Protein AF-A0A925IM55-F1 (afdb_monomer)

Secondary structure (DSSP, 8-state):
--------SHHHHHHHHHHHHHHHHHHHHHHTTS---HHHHHHHHHHHHHHHHHHHHHHHHHHHHHHH-TTS-HHHHHHHHHHHHHHHHHHHHHHHHHHT-

Mean predicted aligned error: 6.95 Å

Radius of gyration: 16.8 Å; Cα contacts (8 Å, |Δi|>4): 124; chains: 1; bounding box: 53×30×42 Å

Solvent-accessible surface area (backbone atoms only — not comparable to full-atom values): 5071 Å² total; per-residue (Å²): 132,84,79,77,75,61,69,47,58,36,5,50,50,4,33,52,32,20,53,51,16,52,52,26,50,52,45,33,57,50,55,74,73,53,97,65,56,72,69,57,44,53,49,53,42,51,54,24,47,53,49,21,68,53,26,36,60,48,7,39,52,30,5,51,54,8,48,71,38,87,56,26,39,45,64,46,4,48,50,11,31,51,66,35,49,54,60,50,50,52,51,51,52,52,54,57,56,61,76,75,107

Sequence (101 aa):
MDTNIKRTYFGFAALLTGIISDVFIGANIGVSYLEITPALFSQLNVWTAQIYCISTPLAFILGILGFVRQDDSKILSSIAIVLVAIPFTILLIQLASSFLR

Foldseek 3Di:
DPPLPLDADLLVLLLVLLVQLVVLVVQLVVLVVDPDDPVVSVVSNVVSVVSNVVSLVSSLVSLVVQCPDPSHDVVSSVCSNVSSVVVVVVVVVVVVVVVVD

pLDDT: mean 81.83, std 10.45, range [35.28, 91.94]

Structure (mmCIF, N/CA/C/O backbone):
data_AF-A0A925IM55-F1
#
_entry.id   AF-A0A925IM55-F1
#
loop_
_atom_site.group_PDB
_atom_site.id
_atom_site.type_symbol
_atom_site.label_atom_id
_atom_site.label_alt_id
_atom_site.label_comp_id
_atom_site.label_asym_id
_atom_site.label_entity_id
_atom_site.label_seq_id
_atom_site.pdbx_PDB_ins_code
_atom_site.Cartn_x
_atom_site.Cartn_y
_atom_site.Cartn_z
_atom_site.occupancy
_atom_site.B_iso_or_equiv
_atom_site.auth_seq_id
_atom_site.auth_comp_id
_atom_site.auth_asym_id
_atom_site.auth_atom_id
_atom_site.pdbx_PDB_model_num
ATOM 1 N N . MET A 1 1 ? -36.190 9.831 14.680 1.00 40.84 1 MET A N 1
ATOM 2 C CA . MET A 1 1 ? -35.048 8.935 14.405 1.00 40.84 1 MET A CA 1
ATOM 3 C C . MET A 1 1 ? -33.839 9.829 14.230 1.00 40.84 1 MET A C 1
ATOM 5 O O . MET A 1 1 ? -33.661 10.375 13.151 1.00 40.84 1 MET A O 1
ATOM 9 N N . ASP A 1 2 ? -33.078 10.056 15.299 1.00 35.28 2 ASP A N 1
ATOM 10 C CA . ASP A 1 2 ? -31.777 10.713 15.178 1.00 35.28 2 ASP A CA 1
ATOM 11 C C . ASP A 1 2 ? -30.850 9.754 14.439 1.00 35.28 2 ASP A C 1
ATOM 13 O O . ASP A 1 2 ? -30.331 8.792 15.008 1.00 35.28 2 ASP A O 1
ATOM 17 N N . THR A 1 3 ? -30.665 9.978 13.140 1.00 47.94 3 THR A N 1
ATOM 18 C CA . THR A 1 3 ? -29.532 9.406 12.419 1.00 47.94 3 THR A CA 1
ATOM 19 C C . THR A 1 3 ? -28.299 10.122 12.944 1.00 47.94 3 THR A C 1
ATOM 21 O O . THR A 1 3 ? -27.876 11.144 12.407 1.00 47.94 3 THR A O 1
ATOM 24 N N . ASN A 1 4 ? -27.768 9.628 14.057 1.00 48.69 4 ASN A N 1
ATOM 25 C CA . ASN A 1 4 ? -26.510 10.078 14.623 1.00 48.69 4 ASN A CA 1
ATOM 26 C C . ASN A 1 4 ? -25.410 9.630 13.646 1.00 48.69 4 ASN A C 1
ATOM 28 O O . ASN A 1 4 ? -24.855 8.536 13.765 1.00 48.69 4 ASN A O 1
ATOM 32 N N . ILE A 1 5 ? -25.206 10.410 12.576 1.00 58.00 5 ILE A N 1
ATOM 33 C CA . ILE A 1 5 ? -24.196 10.151 11.550 1.00 58.00 5 ILE A CA 1
ATOM 34 C C . ILE A 1 5 ? -22.849 10.338 12.240 1.00 58.00 5 ILE A C 1
ATOM 36 O O . ILE A 1 5 ? -22.333 11.450 12.357 1.00 58.00 5 ILE A O 1
ATOM 40 N N . LYS A 1 6 ? -22.300 9.232 12.742 1.00 59.47 6 LYS A N 1
ATOM 41 C CA . LYS A 1 6 ? -20.945 9.167 13.274 1.00 59.47 6 LYS A CA 1
ATOM 42 C C . LYS A 1 6 ? -19.980 9.669 12.206 1.00 59.47 6 LYS A C 1
ATOM 44 O O . LYS A 1 6 ? -19.847 9.073 11.134 1.00 59.47 6 LYS A O 1
ATOM 49 N N . ARG A 1 7 ? -19.351 10.813 12.472 1.00 65.00 7 ARG A N 1
ATOM 50 C CA . ARG A 1 7 ? -18.389 11.422 11.556 1.00 65.00 7 ARG A CA 1
ATOM 51 C C . ARG A 1 7 ? -17.166 10.512 11.460 1.00 65.00 7 ARG A C 1
ATOM 53 O O . ARG A 1 7 ? -16.400 10.386 12.406 1.00 65.00 7 ARG A O 1
ATOM 60 N N . THR A 1 8 ? -17.007 9.879 10.305 1.00 71.25 8 THR A N 1
ATOM 61 C CA . THR A 1 8 ? -15.924 8.933 10.029 1.00 71.25 8 THR A CA 1
ATOM 62 C C . THR A 1 8 ? -14.778 9.677 9.349 1.00 71.25 8 THR A C 1
ATOM 64 O O . THR A 1 8 ? -14.819 9.886 8.139 1.00 71.25 8 THR A O 1
ATOM 67 N N . TYR A 1 9 ? -13.774 10.110 10.111 1.00 80.38 9 TYR A N 1
ATOM 68 C CA . TYR A 1 9 ? -12.636 10.853 9.557 1.00 80.38 9 TYR A CA 1
ATOM 69 C C . TYR A 1 9 ? -11.435 9.939 9.326 1.00 80.38 9 TYR A C 1
ATOM 71 O O . TYR A 1 9 ? -10.869 9.925 8.236 1.00 80.38 9 TYR A O 1
ATOM 79 N N . PHE A 1 10 ? -11.074 9.136 10.326 1.00 84.06 10 PHE A N 1
ATOM 80 C CA . PHE A 1 10 ? -9.905 8.267 10.278 1.00 84.06 10 PHE A CA 1
ATOM 81 C C . PHE A 1 10 ? -10.183 7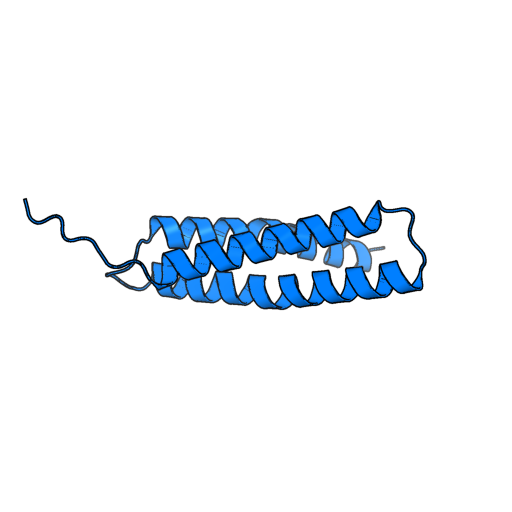.016 9.463 1.00 84.06 10 PHE A C 1
ATOM 83 O O . PHE A 1 10 ? -9.348 6.664 8.640 1.00 84.06 10 PHE A O 1
ATOM 90 N N . GLY A 1 11 ? -11.361 6.396 9.599 1.00 79.75 11 GLY A N 1
ATOM 91 C CA . GLY A 1 11 ? -11.712 5.227 8.790 1.00 79.75 11 GLY A CA 1
ATOM 92 C C . GLY A 1 11 ? -11.764 5.542 7.292 1.00 79.75 11 GLY A C 1
ATOM 93 O O . GLY A 1 11 ? -11.299 4.753 6.473 1.00 79.75 11 GLY A O 1
ATOM 94 N N . PHE A 1 12 ? -12.273 6.722 6.925 1.00 85.00 12 PHE A N 1
ATOM 95 C CA . PHE A 1 12 ? -12.314 7.166 5.530 1.00 85.00 12 PHE A CA 1
ATOM 96 C C . PHE A 1 12 ? -10.926 7.557 5.006 1.00 85.00 12 PHE A C 1
ATOM 98 O O . PHE A 1 12 ? -10.554 7.145 3.909 1.00 85.00 12 PHE A O 1
ATOM 105 N N . ALA A 1 13 ? -10.134 8.291 5.797 1.00 86.94 13 ALA A N 1
ATOM 106 C CA . ALA A 1 13 ? -8.755 8.616 5.438 1.00 86.94 13 ALA A CA 1
ATOM 107 C C . ALA A 1 13 ? -7.901 7.349 5.278 1.00 86.94 13 ALA A C 1
ATOM 109 O O . ALA A 1 13 ? -7.199 7.215 4.283 1.00 86.94 13 ALA A O 1
ATOM 110 N N . ALA A 1 14 ? -8.026 6.390 6.199 1.00 87.44 14 ALA A N 1
ATOM 111 C CA . ALA A 1 14 ? -7.354 5.098 6.130 1.00 87.44 14 ALA A CA 1
ATOM 112 C C . ALA A 1 14 ? -7.712 4.345 4.847 1.00 87.44 14 ALA A C 1
ATOM 114 O O . ALA A 1 14 ? -6.821 3.841 4.168 1.00 87.44 14 ALA A O 1
ATOM 115 N N . LEU A 1 15 ? -9.000 4.306 4.490 1.00 87.62 15 LEU A N 1
ATOM 116 C CA . LEU A 1 15 ? -9.456 3.644 3.272 1.00 87.62 15 LEU A CA 1
ATOM 117 C C . LEU A 1 15 ? -8.881 4.315 2.020 1.00 87.62 15 LEU A C 1
ATOM 119 O O . LEU A 1 15 ? -8.359 3.625 1.151 1.00 87.62 15 LEU A O 1
ATOM 123 N N . LEU A 1 16 ? -8.934 5.648 1.936 1.00 90.94 16 LEU A N 1
ATOM 124 C CA . LEU A 1 16 ? -8.369 6.387 0.805 1.00 90.94 16 LEU A CA 1
ATOM 125 C C . LEU A 1 16 ? -6.862 6.166 0.678 1.00 90.94 16 LEU A C 1
ATOM 127 O O . LEU A 1 16 ? -6.373 5.876 -0.411 1.00 90.94 16 LEU A O 1
ATOM 131 N N . THR A 1 17 ? -6.122 6.277 1.781 1.00 88.62 17 THR A N 1
ATOM 132 C CA . THR A 1 17 ? -4.676 6.037 1.782 1.00 88.62 17 THR A CA 1
ATOM 133 C C . THR A 1 17 ? -4.354 4.583 1.426 1.00 88.62 17 THR A C 1
ATOM 135 O O . THR A 1 17 ? -3.395 4.345 0.697 1.00 88.62 17 THR A O 1
ATOM 138 N N . GLY A 1 18 ? -5.174 3.623 1.864 1.00 87.12 18 GLY A N 1
ATOM 139 C CA . GLY A 1 18 ? -5.039 2.215 1.495 1.00 87.12 18 GLY A CA 1
ATOM 140 C C . GLY A 1 18 ? -5.253 1.975 0.000 1.00 87.12 18 GLY A C 1
ATOM 141 O O . GLY A 1 18 ? -4.419 1.344 -0.639 1.00 87.12 18 GLY A O 1
ATOM 142 N N . ILE A 1 19 ? -6.304 2.553 -0.590 1.00 90.44 19 ILE A N 1
ATOM 143 C CA . ILE A 1 19 ? -6.554 2.463 -2.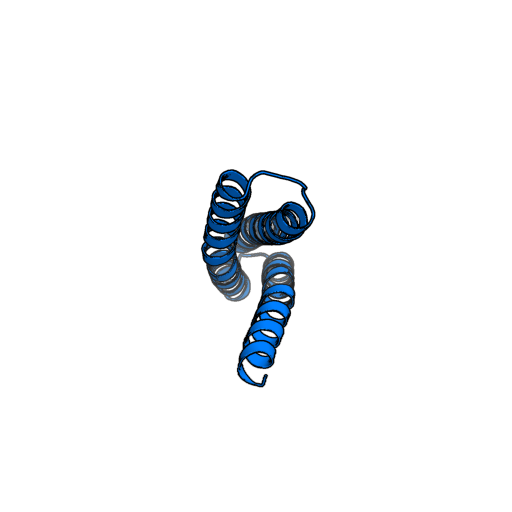038 1.00 90.44 19 ILE A CA 1
ATOM 144 C C . ILE A 1 19 ? -5.390 3.073 -2.826 1.00 90.44 19 ILE A C 1
ATOM 146 O O . ILE A 1 19 ? -4.943 2.491 -3.810 1.00 90.44 19 ILE A O 1
ATOM 150 N N . ILE A 1 20 ? -4.874 4.228 -2.391 1.00 89.94 20 ILE A N 1
ATOM 151 C CA . ILE A 1 20 ? -3.696 4.849 -3.012 1.00 89.94 20 ILE A CA 1
ATOM 152 C C . ILE A 1 20 ? -2.507 3.885 -2.949 1.00 89.94 20 ILE A C 1
ATOM 154 O O . ILE A 1 20 ? -1.875 3.642 -3.974 1.00 89.94 20 ILE A O 1
ATOM 158 N N . SER A 1 21 ? -2.233 3.302 -1.782 1.00 87.94 21 SER A N 1
ATOM 159 C CA . SER A 1 21 ? -1.165 2.315 -1.610 1.00 87.94 21 SER A CA 1
ATOM 160 C C . SER A 1 21 ? -1.288 1.163 -2.611 1.00 87.94 21 SER A C 1
ATOM 162 O O . SER A 1 21 ? -0.336 0.886 -3.338 1.00 87.94 21 SER A O 1
ATOM 164 N N . ASP A 1 22 ? -2.461 0.540 -2.711 1.00 86.00 22 ASP A N 1
ATOM 165 C CA . ASP A 1 22 ? -2.695 -0.593 -3.614 1.00 86.00 22 ASP A CA 1
ATOM 166 C C . ASP A 1 22 ? -2.540 -0.223 -5.090 1.00 86.00 22 ASP A C 1
ATOM 168 O O . ASP A 1 22 ? -1.949 -0.980 -5.861 1.00 86.00 22 ASP A O 1
ATOM 172 N N . VAL A 1 23 ? -3.010 0.963 -5.490 1.00 90.31 23 VAL A N 1
ATOM 173 C CA . VAL A 1 23 ? -2.814 1.473 -6.854 1.00 90.31 23 VAL A CA 1
ATOM 174 C C . VAL A 1 23 ? -1.326 1.601 -7.171 1.00 90.31 23 VAL A C 1
ATOM 176 O O . VAL A 1 23 ? -0.901 1.214 -8.258 1.00 90.31 23 VAL A O 1
ATOM 179 N N . PHE A 1 24 ? -0.517 2.096 -6.232 1.00 87.81 24 PHE A N 1
ATOM 180 C CA . PHE A 1 24 ? 0.924 2.240 -6.439 1.00 87.81 24 PHE A CA 1
ATOM 181 C C . PHE A 1 24 ? 1.680 0.908 -6.402 1.00 87.81 24 PHE A C 1
ATOM 183 O O . PHE A 1 24 ? 2.64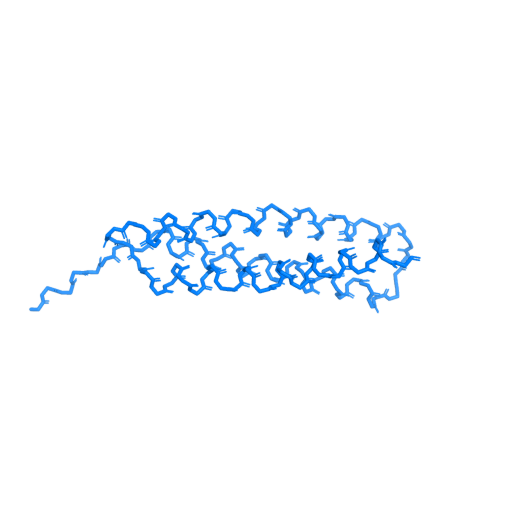4 0.757 -7.151 1.00 87.81 24 PHE A O 1
ATOM 190 N N . ILE A 1 25 ? 1.221 -0.080 -5.628 1.00 85.50 25 ILE A N 1
ATOM 191 C CA . ILE A 1 25 ? 1.729 -1.460 -5.706 1.00 85.50 25 ILE A CA 1
ATOM 192 C C . ILE A 1 25 ? 1.419 -2.052 -7.087 1.00 85.50 25 ILE A C 1
ATOM 194 O O . ILE A 1 25 ? 2.311 -2.564 -7.761 1.00 85.50 25 ILE A O 1
ATOM 198 N N . GLY A 1 26 ? 0.172 -1.928 -7.550 1.00 85.00 26 GLY A N 1
ATOM 199 C CA . GLY A 1 26 ? -0.239 -2.381 -8.879 1.00 85.00 26 GLY A CA 1
ATOM 200 C C . GLY A 1 26 ? 0.536 -1.686 -10.000 1.00 85.00 26 GLY A C 1
ATOM 201 O O . GLY A 1 26 ? 0.964 -2.340 -10.949 1.00 85.00 26 GLY A O 1
ATOM 202 N N . ALA A 1 27 ? 0.788 -0.381 -9.869 1.00 86.19 27 ALA A N 1
ATOM 203 C CA . ALA A 1 27 ? 1.605 0.379 -10.809 1.00 86.19 27 ALA A CA 1
ATOM 204 C C . ALA A 1 27 ? 3.068 -0.083 -10.806 1.00 86.19 27 ALA A C 1
ATOM 206 O O . ALA A 1 27 ? 3.650 -0.218 -11.876 1.00 86.19 27 ALA A O 1
ATOM 207 N N . ASN A 1 28 ? 3.651 -0.373 -9.639 1.00 84.94 28 ASN A N 1
ATOM 208 C CA . ASN A 1 28 ? 5.009 -0.909 -9.533 1.00 84.94 28 ASN A CA 1
ATOM 209 C C . ASN A 1 28 ? 5.146 -2.252 -10.276 1.00 84.94 28 ASN A C 1
ATOM 211 O O . ASN A 1 28 ? 6.052 -2.444 -11.093 1.00 84.94 28 ASN A O 1
ATOM 215 N N . ILE A 1 29 ? 4.175 -3.147 -10.075 1.00 83.25 29 ILE A N 1
ATOM 216 C CA . ILE A 1 29 ? 4.092 -4.422 -10.792 1.00 83.25 29 ILE A CA 1
ATOM 217 C C . ILE A 1 29 ? 3.913 -4.175 -12.296 1.00 83.25 29 ILE A C 1
ATOM 219 O O . ILE A 1 29 ? 4.634 -4.755 -13.100 1.00 83.25 29 ILE A O 1
ATOM 223 N N . GLY A 1 30 ? 3.005 -3.279 -12.690 1.00 85.31 30 GLY A N 1
ATOM 224 C CA . GLY A 1 30 ? 2.756 -2.931 -14.091 1.00 85.31 30 GLY A CA 1
ATOM 225 C C . GLY A 1 30 ? 3.994 -2.384 -14.804 1.00 85.31 30 GLY A C 1
ATOM 226 O O . GLY A 1 30 ? 4.296 -2.815 -15.912 1.00 85.31 30 GLY A O 1
ATOM 227 N N . VAL A 1 31 ? 4.760 -1.510 -14.145 1.00 85.38 31 VAL A N 1
ATOM 228 C CA . VAL A 1 31 ? 6.041 -0.979 -14.644 1.00 85.38 31 VAL A CA 1
ATOM 229 C C . VAL A 1 31 ? 7.041 -2.100 -14.936 1.00 85.38 31 VAL A C 1
ATOM 231 O O . VAL A 1 31 ? 7.794 -1.995 -15.899 1.00 85.38 31 VAL A O 1
ATOM 234 N N . SER A 1 32 ? 7.002 -3.197 -14.175 1.00 80.69 32 SER A N 1
ATOM 235 C CA . SER A 1 32 ? 7.857 -4.374 -14.392 1.00 80.69 32 SER A CA 1
ATOM 236 C C . SER A 1 32 ? 7.521 -5.168 -15.659 1.00 80.69 32 SER A C 1
ATOM 238 O O . SER A 1 32 ? 8.353 -5.946 -16.117 1.00 80.69 32 SER A O 1
ATOM 240 N N . TYR A 1 33 ? 6.339 -4.962 -16.245 1.00 86.75 33 TYR A N 1
ATOM 241 C CA . TYR A 1 33 ? 5.914 -5.599 -17.495 1.00 86.75 33 TYR A CA 1
ATOM 242 C C . TYR A 1 33 ? 5.981 -4.664 -18.711 1.00 86.75 33 TYR A C 1
ATOM 244 O O . TYR A 1 33 ? 5.692 -5.098 -19.825 1.00 86.75 33 TYR A O 1
ATOM 252 N N . LEU A 1 34 ? 6.332 -3.388 -18.525 1.00 88.25 34 LEU A N 1
ATOM 253 C CA . LEU A 1 34 ? 6.442 -2.432 -19.625 1.00 88.25 34 LEU A CA 1
ATOM 254 C C . LEU A 1 34 ? 7.806 -2.545 -20.317 1.00 88.25 34 LEU A C 1
ATOM 256 O O . LEU A 1 34 ? 8.852 -2.519 -19.671 1.00 88.25 34 LEU A O 1
ATOM 260 N N . GLU A 1 35 ? 7.804 -2.578 -21.649 1.00 87.06 35 GLU A N 1
ATOM 261 C CA . GLU A 1 35 ? 9.022 -2.477 -22.461 1.00 87.06 35 GLU A CA 1
ATOM 262 C C . GLU A 1 35 ? 9.470 -1.010 -22.567 1.00 87.06 35 GLU A C 1
ATOM 264 O O . GLU A 1 35 ? 9.168 -0.298 -23.524 1.00 87.06 35 GLU A O 1
ATOM 269 N N . ILE A 1 36 ? 10.168 -0.530 -21.539 1.00 88.44 36 ILE A N 1
ATOM 270 C CA . ILE A 1 36 ? 10.664 0.849 -21.429 1.00 88.44 36 ILE A CA 1
ATOM 271 C C . ILE A 1 36 ? 12.182 0.890 -21.252 1.00 88.44 36 ILE A C 1
ATOM 273 O O . ILE A 1 36 ? 12.836 -0.113 -20.969 1.00 88.44 36 ILE A O 1
ATOM 277 N N . THR A 1 37 ? 12.772 2.076 -21.414 1.00 91.94 37 THR A N 1
ATOM 278 C CA . THR A 1 37 ? 14.212 2.253 -21.201 1.00 91.94 37 THR A CA 1
ATOM 279 C C . THR A 1 37 ? 14.590 1.999 -19.732 1.00 91.94 37 THR A C 1
ATOM 281 O O . THR A 1 37 ? 13.806 2.326 -18.835 1.00 91.94 37 THR A O 1
ATOM 284 N N . PRO A 1 38 ? 15.808 1.497 -19.440 1.00 88.12 38 PRO A N 1
ATOM 285 C CA . PRO A 1 38 ? 16.239 1.221 -18.064 1.00 88.12 38 PRO A CA 1
ATOM 286 C C . PRO A 1 38 ? 16.176 2.442 -17.136 1.00 88.12 38 PRO A C 1
ATOM 288 O O . PRO A 1 38 ? 15.858 2.318 -15.954 1.00 88.12 38 PRO A O 1
ATOM 291 N N . ALA A 1 39 ? 16.450 3.635 -17.674 1.00 88.62 39 ALA A N 1
ATOM 292 C CA . ALA A 1 39 ? 16.370 4.885 -16.924 1.00 88.62 39 ALA A CA 1
ATOM 293 C C . ALA A 1 39 ? 14.926 5.210 -16.508 1.00 88.62 39 ALA A C 1
ATOM 295 O O . ALA A 1 39 ? 14.682 5.534 -15.345 1.00 88.62 39 ALA A O 1
ATOM 296 N N . LEU A 1 40 ? 13.968 5.068 -17.433 1.00 86.56 40 LEU A N 1
ATOM 297 C CA . LEU A 1 40 ? 12.554 5.309 -17.151 1.00 86.56 40 LEU A CA 1
ATOM 298 C C . LEU A 1 40 ? 11.982 4.247 -16.204 1.00 86.56 40 LEU A C 1
ATOM 300 O O . LEU A 1 40 ? 11.235 4.590 -15.290 1.00 86.56 40 LEU A O 1
ATOM 304 N N . PHE A 1 41 ? 12.385 2.983 -16.372 1.00 87.94 41 PHE A N 1
ATOM 305 C CA . PHE A 1 41 ? 12.032 1.900 -15.455 1.00 87.94 41 PHE A CA 1
ATOM 306 C C . PHE A 1 41 ? 12.492 2.202 -14.031 1.00 87.94 41 PHE A C 1
ATOM 308 O O . PHE A 1 41 ? 11.678 2.190 -13.112 1.00 87.94 41 PHE A O 1
ATOM 315 N N . SER A 1 42 ? 13.774 2.532 -13.849 1.00 87.94 42 SER A N 1
ATOM 316 C CA . SER A 1 42 ? 14.335 2.848 -12.533 1.00 87.94 42 SER A CA 1
ATOM 317 C C . SER A 1 42 ? 13.579 3.995 -11.864 1.00 87.94 42 SER A C 1
ATOM 319 O O . SER A 1 42 ? 13.192 3.893 -10.700 1.00 87.94 42 SER A O 1
ATOM 321 N N . GLN A 1 43 ? 13.279 5.055 -12.618 1.00 90.75 43 GLN A N 1
ATOM 322 C CA . GLN A 1 43 ? 12.535 6.194 -12.099 1.00 90.75 43 GLN A CA 1
ATOM 323 C C . GLN A 1 43 ? 11.114 5.785 -11.679 1.00 90.75 43 GLN A C 1
ATOM 325 O O . GLN A 1 43 ? 10.759 5.935 -10.514 1.00 90.75 43 GLN A O 1
ATOM 330 N N . LEU A 1 44 ? 10.312 5.196 -12.568 1.00 86.44 44 LEU A N 1
ATOM 331 C CA . LEU A 1 44 ? 8.937 4.797 -12.244 1.00 86.44 44 LEU A CA 1
ATOM 332 C C . LEU A 1 44 ? 8.874 3.768 -11.107 1.00 86.44 44 LEU A C 1
ATOM 334 O O . LEU A 1 44 ? 8.013 3.870 -10.232 1.00 86.44 44 LEU A O 1
ATOM 338 N N . ASN A 1 45 ? 9.808 2.818 -11.075 1.00 86.94 45 ASN A N 1
ATOM 339 C CA . ASN A 1 45 ? 9.905 1.818 -10.020 1.00 86.94 45 ASN A CA 1
ATOM 340 C C . ASN A 1 45 ? 10.212 2.461 -8.659 1.00 86.94 45 ASN A C 1
ATOM 342 O O . ASN A 1 45 ? 9.525 2.178 -7.684 1.00 86.94 45 ASN A O 1
ATOM 346 N N . VAL A 1 46 ? 11.181 3.381 -8.586 1.00 85.75 46 VAL A N 1
ATOM 347 C CA . VAL A 1 46 ? 11.512 4.093 -7.338 1.00 85.75 46 VAL A CA 1
ATOM 348 C C . VAL A 1 46 ? 10.342 4.947 -6.858 1.00 85.75 46 VAL A C 1
ATOM 350 O O . VAL A 1 46 ? 10.007 4.905 -5.678 1.00 85.75 46 VAL A O 1
ATOM 353 N N . TRP A 1 47 ? 9.693 5.692 -7.755 1.00 87.81 47 TRP A N 1
ATOM 354 C CA . TRP A 1 47 ? 8.563 6.553 -7.395 1.00 87.81 47 TRP A CA 1
ATOM 355 C C . TRP A 1 47 ? 7.378 5.748 -6.865 1.00 87.81 47 TRP A C 1
ATOM 357 O O . TRP A 1 47 ? 6.839 6.053 -5.801 1.00 87.81 47 TRP A O 1
ATOM 367 N N . THR A 1 48 ? 6.991 4.694 -7.585 1.00 86.50 48 THR A N 1
ATOM 368 C CA . THR A 1 48 ? 5.898 3.814 -7.155 1.00 86.50 48 THR A CA 1
ATOM 369 C C . THR A 1 48 ? 6.234 3.120 -5.835 1.00 86.50 48 THR A C 1
ATOM 371 O O . THR A 1 48 ? 5.392 3.109 -4.937 1.00 86.50 48 THR A O 1
ATOM 374 N N . ALA A 1 49 ? 7.480 2.660 -5.668 1.00 84.19 49 ALA A N 1
ATOM 375 C CA . ALA A 1 49 ? 7.965 2.055 -4.432 1.00 84.19 49 ALA A CA 1
ATOM 376 C C . ALA A 1 49 ? 7.921 2.998 -3.231 1.00 84.19 49 ALA A C 1
ATOM 378 O O . ALA A 1 49 ? 7.406 2.641 -2.174 1.00 84.19 49 ALA A O 1
ATOM 379 N N . GLN A 1 50 ? 8.418 4.223 -3.385 1.00 86.56 50 GLN A N 1
ATOM 380 C CA . GLN A 1 50 ? 8.407 5.217 -2.315 1.00 86.56 50 GLN A CA 1
ATOM 381 C C . GLN A 1 50 ? 6.984 5.548 -1.862 1.00 86.56 50 GLN A C 1
ATOM 383 O O . GLN A 1 50 ? 6.725 5.628 -0.660 1.00 86.56 50 GLN A O 1
ATOM 388 N N . ILE A 1 51 ? 6.056 5.710 -2.809 1.00 87.50 51 ILE A N 1
ATOM 389 C CA . ILE A 1 51 ? 4.683 6.093 -2.486 1.00 87.50 51 ILE A CA 1
ATOM 390 C C . ILE A 1 51 ? 3.964 4.974 -1.736 1.00 87.50 51 ILE A C 1
ATOM 392 O O . ILE A 1 51 ? 3.361 5.259 -0.696 1.00 87.50 51 ILE A O 1
ATOM 396 N N . TYR A 1 52 ? 4.037 3.715 -2.190 1.00 84.31 52 TYR A N 1
ATOM 397 C CA . TYR A 1 52 ? 3.392 2.638 -1.433 1.00 84.31 52 TYR A CA 1
ATOM 398 C C . TYR A 1 52 ? 4.087 2.411 -0.080 1.00 84.31 52 TYR A C 1
ATOM 400 O O . TYR A 1 52 ? 3.403 2.309 0.932 1.00 84.31 52 TYR A O 1
ATOM 408 N N . CYS A 1 53 ? 5.422 2.484 0.006 1.00 85.31 53 CYS A N 1
ATOM 409 C CA . CYS A 1 53 ? 6.148 2.341 1.277 1.00 85.31 53 CYS A CA 1
ATOM 410 C C . CYS A 1 53 ? 5.764 3.383 2.343 1.00 85.31 53 CYS A C 1
ATOM 412 O O . CYS A 1 53 ? 5.887 3.095 3.531 1.00 85.31 53 CYS A O 1
ATOM 414 N N . ILE A 1 54 ? 5.305 4.577 1.952 1.00 87.19 54 ILE A N 1
ATOM 415 C CA . ILE A 1 54 ? 4.823 5.611 2.886 1.00 87.19 54 ILE A CA 1
ATOM 416 C C . ILE A 1 54 ? 3.318 5.471 3.143 1.00 87.19 54 ILE A C 1
ATOM 418 O O . ILE A 1 54 ? 2.863 5.569 4.285 1.00 87.19 54 ILE A O 1
ATOM 422 N N . SER A 1 55 ? 2.526 5.250 2.094 1.00 85.75 55 SER A N 1
ATOM 423 C CA . SER A 1 55 ? 1.064 5.197 2.203 1.00 85.75 55 SER A CA 1
ATOM 424 C C . SER A 1 55 ? 0.569 3.943 2.923 1.00 85.75 55 SER A C 1
ATOM 426 O O . SER A 1 55 ? -0.364 4.049 3.713 1.00 85.75 55 SER A O 1
ATOM 428 N N . THR A 1 56 ? 1.224 2.791 2.757 1.00 85.94 56 THR A N 1
ATOM 429 C CA . THR A 1 56 ? 0.908 1.550 3.481 1.00 85.94 56 THR A CA 1
ATOM 430 C C . THR A 1 56 ? 0.936 1.750 5.014 1.00 85.94 56 THR A C 1
ATOM 432 O O . THR A 1 56 ? -0.109 1.607 5.656 1.00 85.94 56 THR A O 1
ATOM 435 N N . PRO A 1 57 ? 2.065 2.118 5.662 1.00 85.69 57 PRO A N 1
ATOM 436 C CA . PRO A 1 57 ? 2.087 2.290 7.115 1.00 85.69 57 PRO A CA 1
ATOM 437 C C . PRO A 1 57 ? 1.159 3.417 7.579 1.00 85.69 57 PRO A C 1
ATOM 439 O O . PRO A 1 57 ? 0.541 3.298 8.635 1.00 85.69 57 PRO A O 1
ATOM 442 N N . LEU A 1 58 ? 0.997 4.481 6.785 1.00 87.56 58 LEU A N 1
ATOM 443 C CA . LEU A 1 58 ? 0.072 5.565 7.109 1.00 87.56 58 LEU A CA 1
ATOM 444 C C . LEU A 1 58 ? -1.388 5.087 7.129 1.00 87.56 58 LEU A C 1
ATOM 446 O O . LEU A 1 58 ? -2.106 5.367 8.087 1.00 87.56 58 LEU A O 1
ATOM 450 N N . ALA A 1 59 ? -1.818 4.330 6.119 1.00 89.25 59 ALA A N 1
ATOM 451 C CA . ALA A 1 59 ? -3.155 3.749 6.052 1.00 89.25 59 ALA A CA 1
ATOM 452 C C .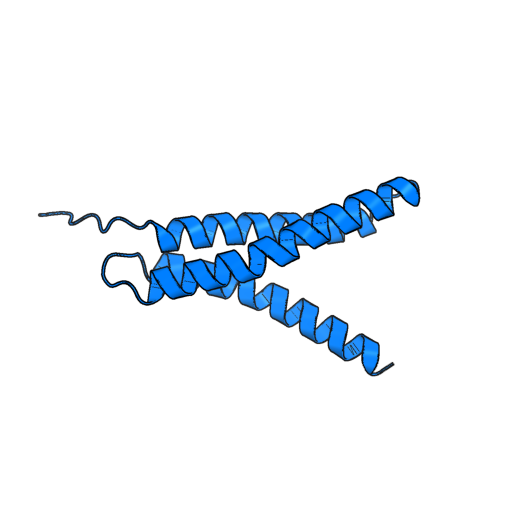 ALA A 1 59 ? -3.412 2.787 7.219 1.00 89.25 59 ALA A C 1
ATOM 454 O O . ALA A 1 59 ? -4.487 2.814 7.816 1.00 89.25 59 ALA A O 1
ATOM 455 N N . PHE A 1 60 ? -2.405 1.998 7.604 1.00 87.94 60 PHE A N 1
ATOM 456 C CA . PHE A 1 60 ? -2.486 1.110 8.761 1.00 87.94 60 PHE A CA 1
ATOM 457 C C . PHE A 1 60 ? -2.637 1.886 10.081 1.00 87.94 60 PHE A C 1
ATOM 459 O O . PHE A 1 60 ? -3.533 1.586 10.870 1.00 87.94 60 PHE A O 1
ATOM 466 N N . ILE A 1 61 ? -1.824 2.927 10.307 1.00 88.50 61 ILE A N 1
ATOM 467 C CA . ILE A 1 61 ? -1.910 3.786 11.502 1.00 88.50 61 ILE A CA 1
ATOM 468 C C . ILE A 1 61 ? -3.274 4.480 11.574 1.00 88.50 61 ILE A C 1
ATOM 470 O O . ILE A 1 61 ? -3.927 4.455 12.619 1.00 88.50 61 ILE A O 1
ATOM 474 N N . LEU A 1 62 ? -3.732 5.073 10.468 1.00 88.75 62 LEU A N 1
ATOM 475 C CA . LEU A 1 62 ? -5.046 5.714 10.387 1.00 88.75 62 LEU A CA 1
ATOM 476 C C . LEU A 1 62 ? -6.174 4.706 10.624 1.00 88.75 62 LEU A C 1
ATOM 478 O O . LEU A 1 62 ? -7.132 5.019 11.330 1.00 88.75 62 LEU A O 1
ATOM 482 N N . GLY A 1 63 ? -6.038 3.491 10.092 1.00 87.88 63 GLY A N 1
ATOM 483 C CA . GLY A 1 63 ? -6.979 2.401 10.305 1.00 87.88 63 GLY A CA 1
ATOM 484 C C . GLY A 1 63 ? -7.067 2.009 11.777 1.00 87.88 63 GLY A C 1
ATOM 485 O O . GLY A 1 63 ? -8.163 1.919 12.322 1.00 87.88 63 GLY A O 1
ATOM 486 N N . ILE A 1 64 ? -5.936 1.859 12.473 1.00 88.88 64 ILE A N 1
ATOM 487 C CA . ILE A 1 64 ? -5.930 1.583 13.918 1.00 88.88 64 ILE A CA 1
ATOM 488 C C . ILE A 1 64 ? -6.580 2.733 14.695 1.00 88.88 64 ILE A C 1
ATOM 490 O O . ILE A 1 64 ? -7.430 2.490 15.552 1.00 88.88 64 ILE A O 1
ATOM 494 N N . LEU A 1 65 ? -6.228 3.986 14.387 1.00 87.75 65 LEU A N 1
ATOM 495 C CA . LEU A 1 65 ? -6.806 5.157 15.053 1.00 87.75 65 LEU A CA 1
ATOM 496 C C . LEU A 1 65 ? -8.328 5.236 14.862 1.00 87.75 65 LEU A C 1
ATOM 498 O O . LEU A 1 65 ? 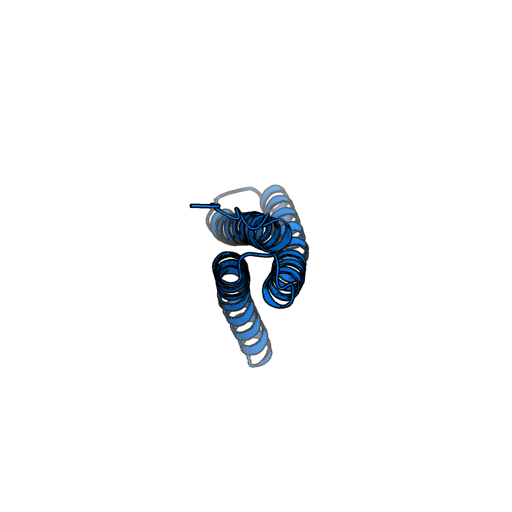-9.050 5.520 15.821 1.00 87.75 65 LEU A O 1
ATOM 502 N N . GLY A 1 66 ? -8.819 4.943 13.656 1.00 86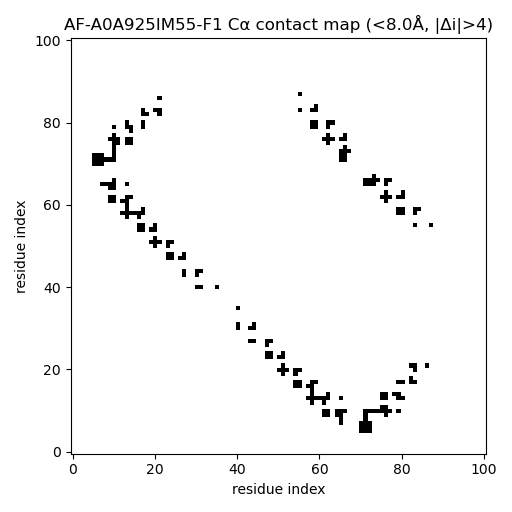.12 66 GLY A N 1
ATOM 503 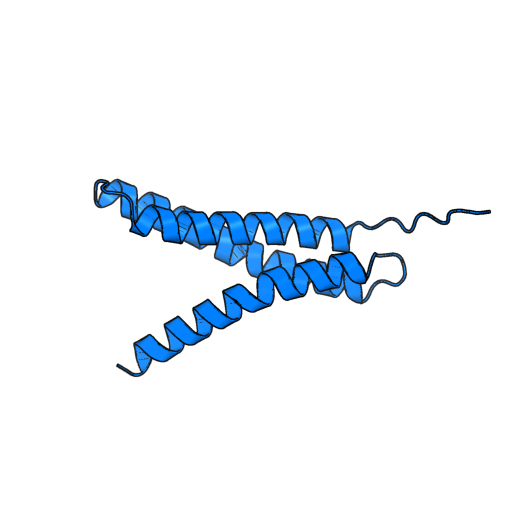C CA . GLY A 1 66 ? -10.250 4.863 13.361 1.00 86.12 66 GLY A CA 1
ATOM 504 C C . GLY A 1 66 ? -10.936 3.674 14.036 1.00 86.12 66 GLY A C 1
ATOM 505 O O . GLY A 1 66 ? -12.077 3.781 14.470 1.00 86.12 66 GLY A O 1
ATOM 506 N N . PHE A 1 67 ? -10.244 2.550 14.215 1.00 86.00 67 PHE A N 1
ATOM 507 C CA . PHE A 1 67 ? -10.808 1.388 14.899 1.00 86.00 67 PHE A CA 1
ATOM 508 C C . PHE A 1 67 ? -10.958 1.603 16.415 1.00 86.00 67 PHE A C 1
ATOM 510 O O . PHE A 1 67 ? -11.946 1.170 17.016 1.00 86.00 67 PHE A O 1
ATOM 517 N N . VAL A 1 68 ? -9.983 2.277 17.036 1.00 87.12 68 VAL A N 1
ATOM 518 C CA . VAL A 1 68 ? -9.957 2.544 18.485 1.00 87.12 68 VAL A CA 1
ATOM 519 C C . VAL A 1 68 ? -10.916 3.675 18.876 1.00 87.12 68 VAL A C 1
ATOM 521 O O . VAL A 1 68 ? -11.480 3.650 19.973 1.00 87.12 68 VAL A O 1
ATOM 524 N N . ARG A 1 69 ? -11.153 4.660 17.999 1.00 84.00 69 ARG A N 1
ATOM 525 C CA . ARG A 1 69 ? -12.092 5.759 18.278 1.00 84.00 69 ARG A CA 1
ATOM 526 C C . ARG A 1 69 ? -13.549 5.292 18.262 1.00 84.00 69 ARG A C 1
ATOM 528 O O . ARG A 1 69 ? -14.018 4.669 17.318 1.00 84.00 69 ARG A O 1
ATOM 535 N N . GLN A 1 70 ? -14.301 5.657 19.303 1.00 71.88 70 GLN A N 1
ATOM 536 C CA . GLN A 1 70 ? -15.710 5.265 19.449 1.00 71.88 70 GLN A CA 1
ATOM 537 C C . GLN A 1 70 ? -16.649 5.950 18.442 1.00 71.88 70 GLN A C 1
ATOM 539 O O . GLN A 1 70 ? -17.706 5.395 18.117 1.00 71.88 70 GLN A O 1
ATOM 544 N N . ASP A 1 71 ? -16.257 7.118 17.936 1.00 78.81 71 ASP A N 1
ATOM 545 C CA . ASP A 1 71 ? -17.060 7.948 17.029 1.00 78.81 71 ASP A CA 1
ATOM 546 C C . ASP A 1 71 ? -16.788 7.680 15.546 1.00 78.81 71 ASP A C 1
ATOM 548 O O . ASP A 1 71 ? -17.457 8.254 14.693 1.00 78.81 71 ASP A O 1
ATOM 552 N N . ASP A 1 72 ? -15.832 6.805 15.231 1.00 79.38 72 ASP A N 1
ATOM 553 C CA . ASP A 1 72 ? -15.413 6.513 13.862 1.00 79.38 72 ASP A CA 1
ATOM 554 C C . ASP A 1 72 ? -15.961 5.152 13.384 1.00 79.38 72 ASP A C 1
ATOM 556 O O . ASP A 1 72 ? -16.392 4.299 14.172 1.00 79.38 72 ASP A O 1
ATOM 560 N N . SER A 1 73 ? -15.993 4.940 12.067 1.00 80.81 73 SER A N 1
ATOM 561 C CA . SER A 1 73 ? -16.497 3.690 11.496 1.00 80.81 73 SER A CA 1
ATOM 562 C C . SER A 1 73 ? -15.452 2.593 11.628 1.00 80.81 73 SER A C 1
ATOM 564 O O . SER A 1 73 ? -14.464 2.530 10.887 1.00 80.81 73 SER A O 1
ATOM 566 N N . LYS A 1 74 ? -15.724 1.659 12.540 1.00 82.88 74 LYS A N 1
ATOM 567 C CA . LYS A 1 74 ? -14.919 0.446 12.722 1.00 82.88 74 LYS A CA 1
ATOM 568 C C . LYS A 1 74 ? -14.871 -0.415 11.465 1.00 82.88 74 LYS A C 1
ATOM 570 O O . LYS A 1 74 ? -13.851 -1.048 11.215 1.00 82.88 74 LYS A O 1
ATOM 575 N N . ILE A 1 75 ? -15.945 -0.425 10.671 1.00 85.94 75 ILE A N 1
ATOM 576 C CA . ILE A 1 75 ? -16.022 -1.208 9.432 1.00 85.94 75 ILE A CA 1
ATOM 577 C C . ILE A 1 75 ? -15.029 -0.653 8.408 1.00 85.94 75 ILE A C 1
ATOM 579 O O . ILE A 1 75 ? -14.176 -1.397 7.937 1.00 85.94 75 ILE A O 1
ATOM 583 N N . LEU A 1 76 ? -15.084 0.653 8.121 1.00 82.88 76 LEU A N 1
ATOM 584 C CA . LEU A 1 76 ? -14.174 1.292 7.158 1.00 82.88 76 LEU A CA 1
ATOM 585 C C . LEU A 1 76 ? -12.713 1.174 7.600 1.00 82.88 76 LEU A C 1
ATOM 587 O O . LEU A 1 76 ? -11.848 0.835 6.799 1.00 82.88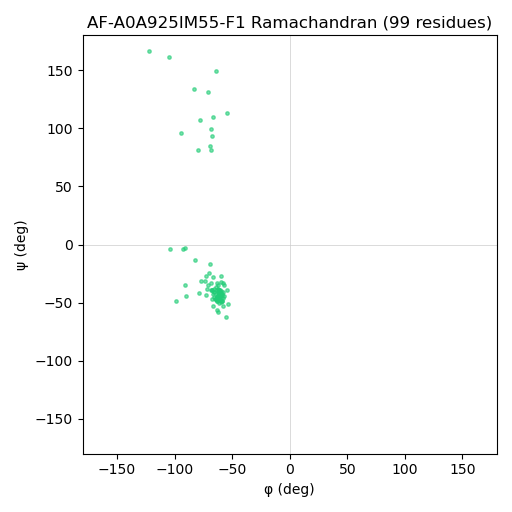 76 LEU A O 1
ATOM 591 N N . SER A 1 77 ? -12.466 1.359 8.895 1.00 84.88 77 SER A N 1
ATOM 592 C CA . SER A 1 77 ? -11.144 1.191 9.497 1.00 84.88 77 SER A CA 1
ATOM 593 C C . SER A 1 77 ? -10.616 -0.242 9.362 1.00 84.88 77 SER A C 1
ATOM 595 O O . SER A 1 77 ? -9.463 -0.440 8.994 1.00 84.88 77 SER A O 1
ATOM 597 N N . SER A 1 78 ? -11.462 -1.250 9.599 1.00 84.75 78 SER A N 1
ATOM 598 C CA . SER A 1 78 ? -11.081 -2.663 9.454 1.00 84.75 78 SER A CA 1
ATOM 599 C C . SER A 1 78 ? -10.797 -3.022 8.000 1.00 84.75 78 SER A C 1
ATOM 601 O O . SER A 1 78 ? -9.810 -3.698 7.728 1.00 84.75 78 SER A O 1
ATOM 603 N N . ILE A 1 79 ? -11.626 -2.540 7.066 1.00 88.00 79 ILE A N 1
ATOM 604 C CA . ILE A 1 79 ? -11.399 -2.732 5.630 1.00 88.00 79 ILE A CA 1
ATOM 605 C C . ILE A 1 79 ? -10.051 -2.131 5.242 1.00 88.00 79 ILE A C 1
ATOM 607 O O . ILE A 1 79 ? -9.251 -2.827 4.634 1.00 88.00 79 ILE A O 1
ATOM 611 N N . ALA A 1 80 ? -9.765 -0.891 5.645 1.00 84.69 80 ALA A N 1
ATOM 612 C CA . ALA A 1 80 ? -8.489 -0.243 5.358 1.00 84.69 80 ALA A CA 1
ATOM 613 C C . ALA A 1 80 ? -7.289 -1.022 5.922 1.00 84.69 80 ALA A C 1
ATOM 615 O O . ALA A 1 80 ? -6.299 -1.209 5.224 1.00 84.69 80 ALA A O 1
ATOM 616 N N . ILE A 1 81 ? -7.384 -1.527 7.158 1.00 87.75 81 ILE A N 1
ATOM 617 C CA . ILE A 1 81 ? -6.324 -2.350 7.759 1.00 87.75 81 ILE A CA 1
ATOM 618 C C . ILE A 1 81 ? -6.098 -3.625 6.941 1.00 87.75 81 ILE A C 1
ATOM 620 O O . ILE A 1 81 ? -4.958 -3.927 6.601 1.00 87.75 81 ILE A O 1
ATOM 624 N N . VAL A 1 82 ? -7.161 -4.370 6.625 1.00 88.31 82 VAL A N 1
ATOM 625 C CA . VAL A 1 82 ? -7.062 -5.636 5.879 1.00 88.31 82 VAL A CA 1
ATOM 626 C C . VAL A 1 82 ? -6.513 -5.402 4.475 1.00 88.31 82 VAL A C 1
ATOM 628 O O . VAL A 1 82 ? -5.618 -6.128 4.044 1.00 88.31 82 VAL A O 1
ATOM 631 N N . LEU A 1 83 ? -7.020 -4.366 3.802 1.00 86.88 83 LEU A N 1
ATOM 632 C CA . LEU A 1 83 ? -6.629 -3.970 2.453 1.00 86.88 83 LEU A CA 1
ATOM 633 C C . LEU A 1 83 ? -5.117 -3.755 2.351 1.00 86.88 83 LEU A C 1
ATOM 635 O O . LEU A 1 83 ? -4.501 -4.191 1.395 1.00 86.88 83 LEU A O 1
ATOM 639 N N . VAL A 1 84 ? -4.513 -3.171 3.382 1.00 85.31 84 VAL A N 1
ATOM 640 C CA . VAL A 1 84 ? -3.088 -2.837 3.394 1.00 85.31 84 VAL A CA 1
ATOM 641 C C . VAL A 1 84 ? -2.233 -3.970 3.977 1.00 85.31 84 VAL A C 1
ATOM 643 O O . VAL A 1 84 ? -1.113 -4.214 3.528 1.00 85.31 84 VAL A O 1
ATOM 646 N N . ALA A 1 85 ? -2.748 -4.701 4.970 1.00 83.88 85 ALA A N 1
ATOM 647 C CA . ALA A 1 85 ? -2.009 -5.759 5.654 1.00 83.88 85 ALA A CA 1
ATOM 648 C C . ALA A 1 85 ? -1.723 -6.969 4.751 1.00 83.88 85 ALA A C 1
ATOM 650 O O . ALA A 1 85 ? -0.631 -7.534 4.832 1.00 83.88 85 ALA A O 1
ATOM 651 N N . ILE A 1 86 ? -2.673 -7.361 3.892 1.00 84.25 86 ILE A N 1
ATOM 652 C CA . ILE A 1 86 ? -2.524 -8.502 2.971 1.00 84.25 86 ILE A CA 1
ATOM 653 C C . ILE A 1 86 ? -1.380 -8.284 1.962 1.00 84.25 86 ILE A C 1
ATOM 655 O O . ILE A 1 86 ? -0.445 -9.087 1.947 1.00 84.25 86 ILE A O 1
ATOM 659 N N . PRO A 1 87 ? -1.378 -7.225 1.131 1.00 76.50 87 PRO A N 1
ATOM 660 C CA . PRO A 1 87 ? -0.298 -7.005 0.174 1.00 76.50 87 PRO A CA 1
ATOM 661 C C . PRO A 1 87 ? 1.050 -6.799 0.873 1.00 76.50 87 PRO A C 1
ATOM 663 O O . PRO A 1 87 ? 2.066 -7.308 0.403 1.00 76.50 87 PRO A O 1
ATOM 666 N N . PHE A 1 88 ? 1.070 -6.154 2.044 1.00 76.00 88 PHE A N 1
ATOM 667 C CA . PHE A 1 88 ? 2.303 -5.989 2.811 1.00 76.00 88 PHE A CA 1
ATOM 668 C C . PHE A 1 88 ? 2.875 -7.319 3.326 1.00 76.00 88 PHE A C 1
ATOM 670 O O . PHE A 1 88 ? 4.083 -7.544 3.250 1.00 76.00 88 PHE A O 1
ATOM 677 N N . THR A 1 89 ? 2.02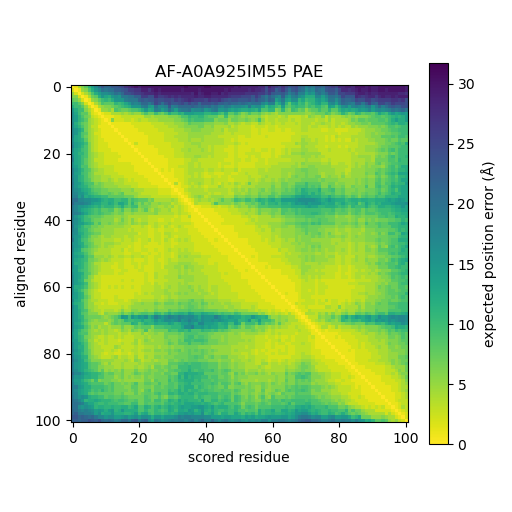6 -8.239 3.800 1.00 80.62 89 THR A N 1
ATOM 678 C CA . THR A 1 89 ? 2.480 -9.583 4.200 1.00 80.62 89 THR A CA 1
ATOM 679 C C . THR A 1 89 ? 2.986 -10.390 3.009 1.00 80.62 89 THR A C 1
ATOM 681 O O . THR A 1 89 ? 4.007 -11.061 3.139 1.00 80.62 89 THR A O 1
ATOM 684 N N . ILE A 1 90 ? 2.348 -10.283 1.840 1.00 79.62 90 ILE A N 1
ATOM 685 C CA . ILE A 1 90 ? 2.833 -10.923 0.607 1.00 79.62 90 ILE A CA 1
ATOM 686 C C . ILE A 1 90 ? 4.232 -10.404 0.239 1.00 79.62 90 ILE A C 1
ATOM 688 O O . ILE A 1 90 ? 5.131 -11.209 -0.010 1.00 79.62 90 ILE A O 1
ATOM 692 N N . LEU A 1 91 ? 4.444 -9.083 0.261 1.00 74.00 91 LEU A N 1
ATOM 693 C CA . LEU A 1 91 ? 5.749 -8.472 -0.025 1.00 74.00 91 LEU A CA 1
ATOM 694 C C . LEU A 1 91 ? 6.825 -8.907 0.979 1.00 74.00 91 LEU A C 1
ATOM 696 O O . LEU A 1 91 ? 7.942 -9.237 0.581 1.00 74.00 91 LEU A O 1
ATOM 700 N N . LEU A 1 92 ? 6.495 -8.967 2.274 1.00 76.56 92 LEU A N 1
ATOM 701 C CA . LEU A 1 92 ? 7.416 -9.460 3.303 1.00 76.56 92 LEU A CA 1
ATOM 702 C C . LEU A 1 92 ? 7.794 -10.928 3.090 1.00 76.56 92 LEU A C 1
ATOM 704 O O . LEU A 1 92 ? 8.964 -11.275 3.237 1.00 76.56 92 LEU A O 1
ATOM 708 N N . ILE A 1 93 ? 6.835 -11.783 2.723 1.00 80.75 93 ILE A N 1
ATOM 709 C CA . ILE A 1 93 ? 7.098 -13.195 2.412 1.00 80.75 93 ILE A CA 1
ATOM 710 C C . ILE A 1 93 ? 8.017 -13.309 1.191 1.00 80.75 93 ILE A C 1
ATOM 712 O O . ILE A 1 93 ? 8.976 -14.081 1.220 1.00 80.75 93 ILE A O 1
ATOM 716 N N . GLN A 1 94 ? 7.771 -12.524 0.137 1.00 73.88 94 GLN A N 1
ATOM 717 C CA . GLN A 1 94 ? 8.634 -12.497 -1.047 1.00 73.88 94 GLN A CA 1
ATOM 718 C C . GLN A 1 94 ? 10.060 -12.066 -0.693 1.00 73.88 94 GLN A C 1
ATOM 720 O O . GLN A 1 94 ? 11.014 -12.759 -1.050 1.00 73.88 94 GLN A O 1
ATOM 725 N N . LEU A 1 95 ? 10.207 -10.985 0.075 1.00 75.62 95 LEU A N 1
ATOM 726 C CA . LEU A 1 95 ? 11.503 -10.513 0.549 1.00 75.62 95 LEU A CA 1
ATOM 727 C C . LEU A 1 95 ? 12.212 -11.585 1.389 1.00 75.62 95 LEU A C 1
ATOM 729 O O . LEU A 1 95 ? 13.352 -11.932 1.095 1.00 75.62 95 LEU A O 1
ATOM 733 N N . ALA A 1 96 ? 11.533 -12.180 2.372 1.00 76.19 96 ALA A N 1
ATOM 734 C CA . ALA A 1 96 ? 12.093 -13.252 3.195 1.00 76.19 96 ALA A CA 1
ATOM 735 C C . ALA A 1 96 ? 12.540 -14.460 2.351 1.00 76.19 96 ALA A C 1
ATOM 737 O O . ALA A 1 96 ? 13.616 -15.008 2.576 1.00 76.19 96 ALA A O 1
ATOM 738 N N . SER A 1 97 ? 11.756 -14.838 1.335 1.00 77.44 97 SER A N 1
ATOM 739 C CA . SER A 1 97 ? 12.098 -15.940 0.430 1.00 77.44 97 SER A CA 1
ATOM 740 C C . SER A 1 97 ? 13.319 -15.655 -0.453 1.00 77.44 97 SER A C 1
ATOM 742 O O . SER A 1 97 ? 14.029 -16.591 -0.815 1.00 77.44 97 SER A O 1
ATOM 744 N N . SER A 1 98 ? 13.599 -14.384 -0.768 1.00 76.50 98 SER A N 1
ATOM 745 C CA . SER A 1 98 ? 14.784 -13.989 -1.543 1.00 76.50 98 SER A CA 1
ATOM 746 C C . SER A 1 98 ? 16.095 -14.093 -0.762 1.00 76.50 98 SER A C 1
ATOM 748 O O . SER A 1 98 ? 17.124 -14.335 -1.376 1.00 76.50 98 SER A O 1
ATOM 750 N N . PHE A 1 99 ? 16.062 -13.978 0.571 1.00 74.06 99 PHE A N 1
ATOM 751 C CA . PHE A 1 99 ? 17.243 -14.150 1.432 1.00 74.06 99 PHE A CA 1
ATOM 752 C C . PHE A 1 99 ? 17.564 -15.619 1.750 1.00 74.06 99 PHE A C 1
ATOM 754 O O . PHE A 1 99 ? 18.634 -15.913 2.276 1.00 74.06 99 PHE A O 1
ATOM 761 N N . LEU A 1 100 ? 16.628 -16.533 1.475 1.00 71.94 100 LEU A N 1
ATOM 762 C CA . LEU A 1 100 ? 16.796 -17.980 1.656 1.00 71.94 100 LEU A CA 1
ATOM 763 C C . LEU A 1 100 ? 17.334 -18.686 0.398 1.00 71.94 100 LEU A C 1
ATOM 765 O O . LEU A 1 100 ? 17.533 -19.901 0.431 1.00 71.94 100 LEU A O 1
ATOM 769 N N . ARG A 1 101 ? 17.530 -17.951 -0.702 1.00 53.31 101 ARG A N 1
ATOM 770 C CA . ARG A 1 101 ? 18.190 -18.416 -1.930 1.00 53.31 101 ARG A CA 1
ATOM 771 C C . ARG A 1 101 ? 19.619 -17.899 -1.978 1.00 53.31 101 ARG A C 1
ATOM 773 O O . ARG A 1 101 ? 20.467 -18.661 -2.485 1.00 53.31 101 ARG A O 1
#